Protein AF-A0A1R3V0A2-F1 (afdb_monomer_lite)

Foldseek 3Di:
DDDDDDPVRVVVVCVVQQWDDDDPFWTWHDDPPDIDIDGDPDDDPDDPVRVVVVVVVVVVVVPPD

pLDDT: mean 77.45, std 10.32, range [45.12, 88.19]

Secondary structure (DSSP, 8-state):
-PPPPPHHHHHHHHHHTTEEEE-SSEEEEEETTEEEEEE--PPP---HHHHHHHHHHHHHHTT--

Organism: NCBI:txid1631249

Structure (mmCIF, N/CA/C/O backbone):
data_AF-A0A1R3V0A2-F1
#
_entry.id   AF-A0A1R3V0A2-F1
#
loop_
_atom_site.group_PDB
_atom_site.id
_atom_site.type_symbol
_atom_site.label_atom_id
_atom_site.label_alt_id
_atom_site.label_comp_id
_atom_site.label_asym_id
_atom_site.label_entity_id
_atom_site.label_seq_id
_atom_site.pdbx_PDB_ins_code
_atom_site.Cartn_x
_atom_site.Cartn_y
_atom_site.Cartn_z
_atom_site.occupancy
_atom_site.B_iso_or_equiv
_atom_site.auth_seq_id
_atom_site.auth_comp_id
_atom_site.auth_asym_id
_atom_site.auth_atom_id
_atom_site.pdbx_PDB_model_num
ATOM 1 N N . MET A 1 1 ? 21.358 -2.051 7.124 1.00 45.75 1 MET A N 1
ATOM 2 C CA . MET A 1 1 ? 20.869 -3.140 6.250 1.00 45.75 1 MET A CA 1
ATOM 3 C C . MET A 1 1 ? 19.359 -3.020 6.158 1.00 45.75 1 MET A C 1
ATOM 5 O O . MET A 1 1 ? 18.730 -2.951 7.203 1.00 45.75 1 MET A O 1
ATOM 9 N N . SER A 1 2 ? 18.788 -2.936 4.955 1.00 69.38 2 SER A N 1
ATOM 10 C CA . SER A 1 2 ? 17.329 -2.969 4.779 1.00 69.38 2 SER A CA 1
ATOM 11 C C . SER A 1 2 ? 16.878 -4.430 4.783 1.00 69.38 2 SER A C 1
ATOM 13 O O . SER A 1 2 ? 17.347 -5.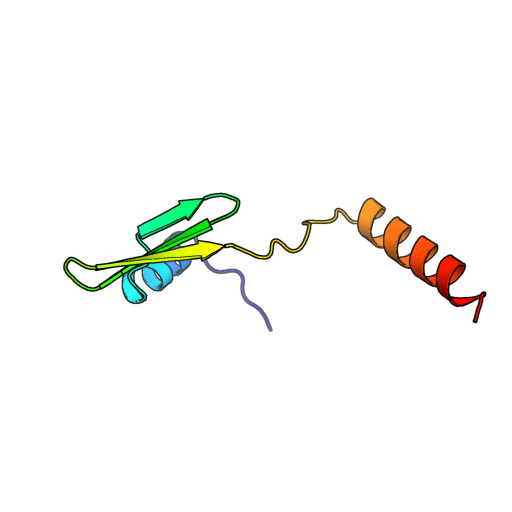212 3.955 1.00 69.38 2 SER A O 1
ATOM 15 N N . ARG A 1 3 ? 16.040 -4.816 5.751 1.00 84.06 3 ARG A N 1
ATOM 16 C CA . ARG A 1 3 ? 15.364 -6.118 5.764 1.00 84.06 3 ARG A CA 1
ATOM 17 C C . ARG A 1 3 ? 14.020 -5.947 5.071 1.00 84.06 3 ARG A C 1
ATOM 19 O O . ARG A 1 3 ? 13.298 -4.996 5.353 1.00 84.06 3 ARG A O 1
ATOM 26 N N . GLN A 1 4 ? 13.680 -6.878 4.188 1.00 83.56 4 GLN A N 1
ATOM 27 C CA . GLN A 1 4 ? 12.359 -6.901 3.579 1.00 83.56 4 GLN A CA 1
ATOM 28 C C . GLN A 1 4 ? 11.326 -7.367 4.611 1.00 83.56 4 GLN A C 1
ATOM 30 O O . GLN A 1 4 ? 11.494 -8.423 5.223 1.00 83.56 4 GLN A O 1
ATOM 35 N N . LEU A 1 5 ? 10.290 -6.558 4.816 1.00 85.69 5 LEU A N 1
ATOM 36 C CA . LEU A 1 5 ? 9.190 -6.864 5.726 1.00 85.69 5 LEU A CA 1
ATOM 37 C C . LEU A 1 5 ? 8.296 -7.954 5.129 1.00 85.69 5 LEU A C 1
ATOM 39 O O . LEU A 1 5 ? 8.036 -7.960 3.922 1.00 85.69 5 LEU A O 1
ATOM 43 N N . SER A 1 6 ? 7.794 -8.845 5.976 1.00 88.19 6 SER A N 1
ATOM 44 C CA . SER A 1 6 ? 6.691 -9.744 5.636 1.00 88.19 6 SER A CA 1
ATOM 45 C C . SER A 1 6 ? 5.400 -8.956 5.388 1.00 88.19 6 SER A C 1
ATOM 47 O O . SER A 1 6 ? 5.278 -7.802 5.799 1.00 88.19 6 SER A O 1
ATOM 49 N N . ARG A 1 7 ? 4.416 -9.576 4.726 1.00 81.81 7 ARG A N 1
ATOM 50 C CA . ARG A 1 7 ? 3.121 -8.929 4.463 1.00 81.81 7 ARG A CA 1
ATOM 51 C C . ARG A 1 7 ? 2.408 -8.525 5.760 1.00 81.81 7 ARG A C 1
ATOM 53 O O . ARG A 1 7 ? 1.949 -7.400 5.859 1.00 81.81 7 ARG A O 1
ATOM 60 N N . ALA A 1 8 ? 2.431 -9.392 6.771 1.00 83.88 8 ALA A N 1
ATOM 61 C CA . ALA A 1 8 ? 1.831 -9.111 8.074 1.00 83.88 8 ALA A CA 1
ATOM 62 C C . ALA A 1 8 ? 2.493 -7.920 8.794 1.00 83.88 8 ALA A C 1
ATOM 64 O O . ALA A 1 8 ? 1.802 -7.111 9.402 1.00 83.88 8 ALA A O 1
ATOM 65 N N . GLU A 1 9 ? 3.822 -7.782 8.705 1.00 86.06 9 GLU A N 1
ATOM 66 C CA . GLU A 1 9 ? 4.531 -6.620 9.265 1.00 86.06 9 GLU A CA 1
ATOM 67 C C . GLU A 1 9 ? 4.171 -5.325 8.525 1.00 86.06 9 GLU A C 1
ATOM 69 O O . GLU A 1 9 ? 4.047 -4.279 9.153 1.00 86.06 9 GLU A O 1
ATOM 74 N N . GLN A 1 10 ? 3.990 -5.386 7.203 1.00 83.00 10 GLN A N 1
ATOM 75 C CA . GLN A 1 10 ? 3.549 -4.235 6.413 1.00 83.00 10 GLN A CA 1
ATOM 76 C C . GLN A 1 10 ? 2.131 -3.822 6.817 1.00 83.00 10 GLN A C 1
ATOM 78 O O . GLN A 1 10 ? 1.926 -2.668 7.178 1.00 83.00 10 GLN A O 1
ATOM 83 N N . AS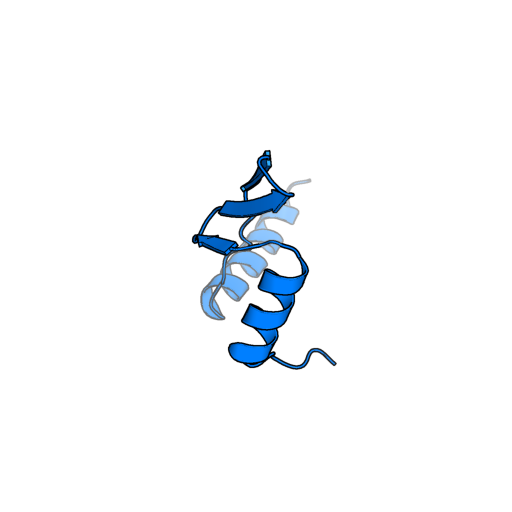P A 1 11 ? 1.186 -4.765 6.845 1.00 82.94 11 ASP A N 1
ATOM 84 C CA . ASP A 1 11 ? -0.212 -4.498 7.197 1.00 82.94 11 ASP A CA 1
ATOM 85 C C . ASP A 1 11 ? -0.338 -3.928 8.627 1.00 82.94 11 ASP A C 1
ATOM 87 O O . ASP A 1 11 ? -1.097 -2.987 8.854 1.00 82.94 11 ASP A O 1
ATOM 91 N N . ALA A 1 12 ? 0.461 -4.425 9.582 1.00 85.94 12 ALA A N 1
ATOM 92 C CA . ALA A 1 12 ? 0.498 -3.898 10.949 1.00 85.94 12 ALA A CA 1
ATOM 93 C C . ALA A 1 12 ? 0.977 -2.437 11.014 1.00 85.94 12 ALA A C 1
ATOM 95 O O . ALA A 1 12 ? 0.420 -1.639 11.767 1.00 85.94 12 ALA A O 1
ATOM 96 N N . ILE A 1 13 ? 1.988 -2.072 10.220 1.00 84.00 13 ILE A N 1
ATOM 97 C CA . ILE A 1 13 ? 2.474 -0.688 10.134 1.00 84.00 13 ILE A CA 1
ATOM 98 C C . ILE A 1 13 ? 1.403 0.212 9.516 1.00 84.00 13 ILE A C 1
ATOM 100 O O . ILE A 1 13 ? 1.179 1.309 10.021 1.00 84.00 13 ILE A O 1
ATOM 104 N N . LEU A 1 14 ? 0.730 -0.236 8.456 1.00 84.12 14 LEU A N 1
ATOM 105 C CA . LEU A 1 14 ? -0.325 0.543 7.805 1.00 84.12 14 LEU A CA 1
ATOM 106 C C . LEU A 1 14 ? -1.493 0.803 8.755 1.00 84.12 14 LEU A C 1
ATOM 108 O O . LEU A 1 14 ? -1.863 1.958 8.960 1.00 84.12 14 LEU A O 1
ATOM 112 N N . ALA A 1 15 ? -1.982 -0.243 9.424 1.00 82.31 15 ALA A N 1
ATOM 113 C CA . ALA A 1 15 ? -3.053 -0.130 10.407 1.00 82.31 15 ALA A CA 1
ATOM 114 C C . ALA A 1 15 ? -2.678 0.800 11.573 1.00 82.31 15 ALA A C 1
ATOM 116 O O . ALA A 1 15 ? -3.486 1.632 11.979 1.00 82.31 15 ALA A O 1
ATOM 117 N N . ALA A 1 16 ? -1.441 0.714 12.076 1.00 83.06 16 ALA A N 1
ATOM 118 C CA . ALA A 1 16 ? -0.954 1.593 13.141 1.00 83.06 16 ALA A CA 1
ATOM 119 C C . ALA A 1 16 ? -0.897 3.078 12.737 1.00 83.06 16 ALA A C 1
ATOM 121 O O . ALA A 1 16 ? -0.915 3.941 13.609 1.00 83.06 16 ALA A O 1
ATOM 122 N N . ASN A 1 17 ? -0.838 3.376 11.436 1.00 79.75 17 ASN A N 1
ATOM 123 C CA . ASN A 1 17 ? -0.844 4.736 10.891 1.00 79.75 17 ASN A CA 1
ATOM 124 C C . ASN A 1 17 ? -2.211 5.132 10.302 1.00 79.75 17 ASN A C 1
ATOM 126 O O . ASN A 1 17 ? -2.292 6.104 9.558 1.00 79.75 17 ASN A O 1
ATOM 130 N N . GLY A 1 18 ? -3.277 4.371 10.581 1.00 77.25 18 GLY A N 1
ATOM 131 C CA . GLY A 1 18 ? -4.620 4.659 10.065 1.00 77.25 18 GLY A CA 1
ATOM 132 C C . GLY A 1 18 ? -4.758 4.501 8.547 1.00 77.25 18 GLY A C 1
ATOM 133 O O . GLY A 1 18 ? -5.747 4.961 7.978 1.00 77.25 18 GLY A O 1
ATOM 134 N N . ILE A 1 19 ? -3.788 3.859 7.887 1.00 80.06 19 ILE A N 1
ATOM 135 C CA . ILE A 1 19 ? -3.801 3.605 6.446 1.00 80.06 19 ILE A CA 1
ATOM 136 C C . ILE A 1 19 ? -4.592 2.326 6.195 1.00 80.06 19 ILE A C 1
ATOM 138 O O . ILE A 1 19 ? -4.159 1.234 6.564 1.00 80.06 19 ILE A O 1
ATOM 142 N N . THR A 1 20 ? -5.752 2.456 5.559 1.00 71.62 20 THR A N 1
ATOM 143 C CA . THR A 1 20 ? -6.674 1.327 5.341 1.00 71.62 20 THR A CA 1
ATOM 144 C C . THR A 1 20 ? -6.693 0.840 3.896 1.00 71.62 20 THR A C 1
ATOM 146 O O . THR A 1 20 ? -7.059 -0.309 3.650 1.00 71.62 20 THR A O 1
ATOM 149 N N . ASN A 1 21 ? -6.261 1.676 2.947 1.00 68.50 21 ASN A N 1
ATOM 150 C CA . ASN A 1 21 ? -6.122 1.315 1.542 1.00 68.50 21 ASN A CA 1
ATOM 151 C C . ASN A 1 21 ? -4.851 1.939 0.946 1.00 68.50 21 ASN A C 1
ATOM 153 O O . ASN A 1 21 ? -4.551 3.110 1.190 1.00 68.50 21 ASN A O 1
ATOM 157 N N . ILE A 1 22 ? -4.123 1.135 0.173 1.00 71.19 22 ILE A N 1
ATOM 158 C CA . ILE A 1 22 ? -3.024 1.560 -0.693 1.00 71.19 22 ILE A CA 1
ATOM 159 C C . ILE A 1 22 ? -3.356 1.023 -2.075 1.00 71.19 22 ILE A C 1
ATOM 161 O O . ILE A 1 22 ? -3.250 -0.183 -2.316 1.00 71.19 22 ILE A O 1
ATOM 165 N N . GLU A 1 23 ? -3.741 1.925 -2.962 1.00 71.56 23 GLU A N 1
ATOM 166 C CA . GLU A 1 23 ? -3.837 1.644 -4.386 1.00 71.56 23 GLU A CA 1
ATOM 167 C C . GLU A 1 23 ? -2.532 2.057 -5.066 1.00 71.56 23 GLU A C 1
ATOM 169 O O . GLU A 1 23 ? -1.638 2.641 -4.445 1.00 71.56 23 GLU A O 1
ATOM 174 N N . ASP A 1 24 ? -2.371 1.672 -6.330 1.00 66.38 24 ASP A N 1
ATOM 175 C CA . ASP A 1 24 ? -1.092 1.807 -7.024 1.00 66.38 24 ASP A CA 1
ATOM 176 C C . ASP A 1 24 ? -0.596 3.261 -7.096 1.00 66.38 24 ASP A C 1
ATOM 178 O O . ASP A 1 24 ? 0.598 3.453 -7.286 1.00 66.38 24 ASP A O 1
ATOM 182 N N . ASP A 1 25 ? -1.451 4.268 -6.909 1.00 73.31 25 ASP A N 1
ATOM 183 C CA . ASP A 1 25 ? -1.145 5.697 -7.005 1.00 73.31 25 ASP A CA 1
ATOM 184 C C . ASP A 1 25 ? -1.586 6.550 -5.801 1.00 73.31 25 ASP A C 1
ATOM 186 O O . ASP A 1 25 ? -1.174 7.711 -5.710 1.00 73.31 25 ASP A O 1
ATOM 190 N N . GLU A 1 26 ? -2.345 6.008 -4.846 1.00 81.38 26 GLU A N 1
ATOM 191 C CA . GLU A 1 26 ? -2.876 6.759 -3.699 1.00 81.38 26 GLU A CA 1
ATOM 192 C C . GLU A 1 26 ? -2.939 5.913 -2.414 1.00 81.38 26 GLU A C 1
ATOM 194 O O . GLU A 1 26 ? -3.078 4.690 -2.451 1.00 81.38 26 GLU A O 1
ATOM 199 N N . PHE A 1 27 ? -2.858 6.561 -1.247 1.00 82.50 27 PHE A N 1
ATOM 200 C CA . PHE A 1 27 ? -3.233 5.942 0.028 1.00 82.50 27 PHE A CA 1
ATOM 201 C C . PHE A 1 27 ? -4.146 6.850 0.848 1.00 82.50 27 PHE A C 1
ATOM 203 O O . PHE A 1 27 ? -4.065 8.078 0.758 1.00 82.50 27 PHE A O 1
ATOM 210 N N . VAL A 1 28 ? -5.005 6.235 1.660 1.00 81.44 28 VAL A N 1
ATOM 211 C CA . VAL A 1 28 ? -6.007 6.942 2.470 1.00 81.44 28 VAL A CA 1
ATOM 212 C C . VAL A 1 28 ? -5.731 6.728 3.952 1.00 81.44 28 VAL A C 1
ATOM 214 O O . VAL A 1 28 ? -5.598 5.585 4.391 1.00 81.44 28 VAL A O 1
ATOM 217 N N . VAL A 1 29 ? -5.670 7.825 4.710 1.00 84.06 29 VAL A N 1
ATOM 218 C CA . VAL A 1 29 ? -5.550 7.832 6.177 1.00 84.06 29 VAL A CA 1
ATOM 219 C C . VAL A 1 29 ? -6.880 8.247 6.789 1.00 84.06 29 VAL A C 1
ATOM 221 O O . VAL A 1 29 ? -7.453 9.250 6.366 1.00 84.06 29 VAL A O 1
ATOM 224 N N . PHE A 1 30 ? -7.346 7.492 7.783 1.00 82.81 30 PHE A N 1
ATOM 225 C CA . PHE A 1 30 ? -8.563 7.783 8.541 1.00 82.81 30 PHE A CA 1
ATOM 226 C C . PHE A 1 30 ? -8.229 8.252 9.961 1.00 82.81 30 PHE A C 1
ATOM 228 O O . PHE A 1 30 ? -7.523 7.560 10.695 1.00 82.81 30 PHE A O 1
ATOM 235 N N . GLU A 1 31 ? -8.798 9.389 10.362 1.00 82.19 31 GLU A N 1
ATOM 236 C CA . GLU A 1 31 ? -8.707 9.958 11.711 1.00 82.19 31 GLU A CA 1
ATOM 237 C C . GLU A 1 31 ? -10.129 10.224 12.239 1.00 82.19 31 GLU A C 1
ATOM 239 O O . GLU A 1 31 ? -10.688 11.311 12.117 1.00 82.19 31 GLU A O 1
ATOM 244 N N . GLY A 1 32 ? -10.759 9.188 12.804 1.00 82.88 32 GLY A N 1
ATOM 245 C CA . GLY A 1 32 ? -12.150 9.267 13.260 1.00 82.88 32 GLY A CA 1
ATOM 246 C C . GLY A 1 32 ? -13.139 9.333 12.092 1.00 82.88 32 GLY A C 1
ATOM 247 O O . GLY A 1 32 ? -13.233 8.381 11.319 1.00 82.88 32 GLY A O 1
ATOM 248 N N . GLU A 1 33 ? -13.897 10.429 11.994 1.00 86.56 33 GLU A N 1
ATOM 249 C CA . GLU A 1 33 ? -14.835 10.688 10.885 1.00 86.56 33 GLU A CA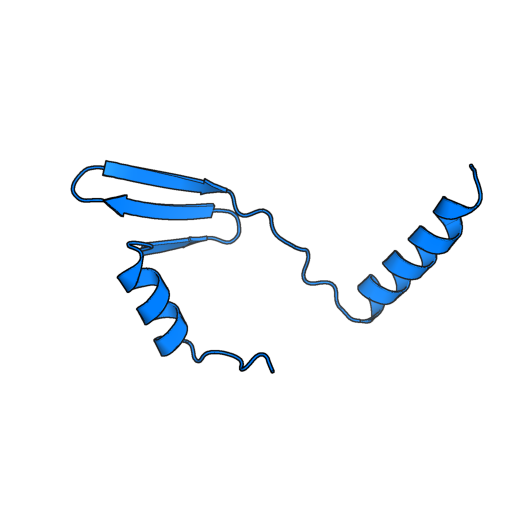 1
ATOM 250 C C . GLU A 1 33 ? -14.172 11.412 9.698 1.00 86.56 33 GLU A C 1
ATOM 252 O O . GLU A 1 33 ? -14.777 11.538 8.633 1.00 86.56 33 GLU A O 1
ATOM 257 N N . GLU A 1 34 ? -12.927 11.871 9.860 1.00 87.75 34 GLU A N 1
ATOM 258 C CA . GLU A 1 34 ? -12.168 12.557 8.817 1.00 87.75 34 GLU A CA 1
ATOM 259 C C . GLU A 1 34 ? -11.263 11.587 8.048 1.00 87.75 34 GLU A C 1
ATOM 261 O O . GLU A 1 34 ? -10.781 10.580 8.580 1.00 87.75 34 GLU A O 1
ATOM 266 N N . PHE A 1 35 ? -11.005 11.904 6.777 1.00 87.94 35 PHE A N 1
ATOM 267 C CA . PHE A 1 35 ? -10.048 11.171 5.956 1.00 87.94 35 PHE A CA 1
ATOM 268 C C . PHE A 1 35 ? -9.191 12.115 5.114 1.00 87.94 35 PHE A C 1
ATOM 270 O O . PHE A 1 35 ? -9.650 13.158 4.647 1.00 87.94 35 PHE A O 1
ATOM 277 N N . THR A 1 36 ? -7.944 11.710 4.883 1.00 86.25 36 THR A N 1
ATOM 278 C CA . THR A 1 36 ? -7.001 12.410 4.004 1.00 86.25 36 THR A CA 1
ATOM 279 C C . THR A 1 36 ? -6.493 11.462 2.923 1.00 86.25 36 THR A C 1
ATOM 281 O O . THR A 1 36 ? -6.086 10.337 3.217 1.00 86.25 36 THR A O 1
ATOM 284 N N . ILE A 1 37 ? -6.503 11.923 1.669 1.00 85.62 37 ILE A N 1
ATOM 285 C CA . ILE A 1 37 ? -5.972 11.192 0.510 1.00 85.62 37 ILE A CA 1
ATOM 286 C C . ILE A 1 37 ? -4.586 11.737 0.164 1.00 85.62 37 ILE A C 1
ATOM 288 O O . ILE A 1 37 ? -4.410 12.941 -0.032 1.00 85.62 37 ILE A O 1
ATOM 292 N N . TYR A 1 38 ? -3.612 10.840 0.035 1.00 83.44 38 TYR A N 1
ATOM 293 C CA . TYR A 1 38 ? -2.246 11.158 -0.359 1.00 83.44 38 TYR A CA 1
ATOM 294 C C . TYR A 1 38 ? -1.916 10.524 -1.706 1.00 83.44 38 TYR A C 1
ATOM 296 O O . TYR A 1 38 ? -2.041 9.313 -1.874 1.00 83.44 38 TYR A O 1
ATOM 304 N N . LYS A 1 39 ? -1.403 11.329 -2.641 1.00 83.00 39 LYS A N 1
ATOM 305 C CA . LYS A 1 39 ? -0.857 10.824 -3.905 1.00 83.00 39 LYS A CA 1
ATOM 306 C C . LYS A 1 39 ? 0.543 10.261 -3.714 1.00 83.00 39 LYS A C 1
ATOM 308 O O . LYS A 1 39 ? 1.439 10.939 -3.206 1.00 83.00 39 LYS A O 1
ATOM 313 N N . LEU A 1 40 ? 0.742 9.030 -4.165 1.00 78.19 40 LEU A N 1
ATOM 314 C CA . LEU A 1 40 ? 2.030 8.361 -4.154 1.00 78.19 40 LEU A CA 1
ATOM 315 C C . LEU A 1 40 ? 2.882 8.864 -5.320 1.00 78.19 40 LEU A C 1
ATOM 317 O O . LEU A 1 40 ? 2.582 8.647 -6.492 1.00 78.19 40 LEU A O 1
ATOM 321 N N . ASN A 1 41 ? 4.018 9.481 -4.999 1.00 77.44 41 ASN A N 1
ATOM 322 C CA . ASN A 1 41 ? 5.076 9.685 -5.982 1.00 77.44 41 ASN A CA 1
ATOM 323 C C . ASN A 1 41 ? 5.766 8.343 -6.241 1.00 77.44 41 ASN A C 1
ATOM 325 O O . ASN A 1 41 ? 6.709 7.957 -5.545 1.00 77.44 41 ASN A O 1
ATOM 329 N N . LEU A 1 42 ? 5.264 7.605 -7.230 1.00 67.69 42 LEU A N 1
ATOM 330 C CA . LEU A 1 42 ? 5.797 6.296 -7.580 1.00 67.69 42 LEU A CA 1
ATOM 331 C C . LEU A 1 42 ? 7.202 6.427 -8.157 1.00 67.69 42 LEU A C 1
ATOM 333 O O . LEU A 1 42 ? 7.416 6.993 -9.228 1.00 67.69 42 LEU A O 1
ATOM 337 N N . ILE A 1 43 ? 8.171 5.826 -7.472 1.00 70.94 43 ILE A N 1
ATOM 338 C CA . ILE A 1 43 ? 9.482 5.572 -8.061 1.00 70.94 43 ILE A CA 1
ATOM 339 C C . ILE A 1 43 ? 9.310 4.386 -9.016 1.00 70.94 43 ILE A C 1
ATOM 341 O O . ILE A 1 43 ? 8.955 3.293 -8.557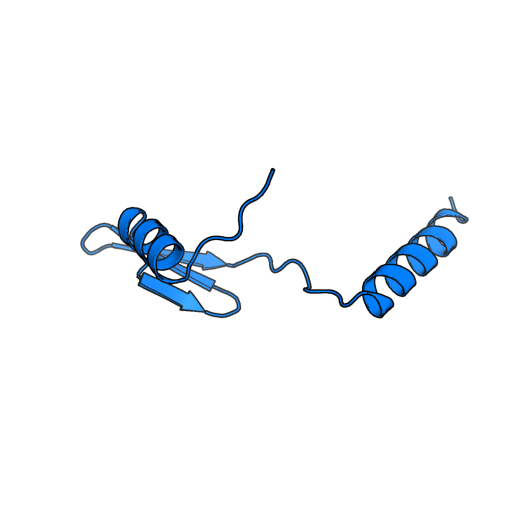 1.00 70.94 43 ILE A O 1
ATOM 345 N N . PRO A 1 44 ? 9.572 4.542 -10.328 1.00 67.38 44 PRO A N 1
ATOM 346 C CA . PRO A 1 44 ? 9.387 3.455 -11.274 1.00 67.38 44 PRO A CA 1
ATOM 347 C C . PRO A 1 44 ? 10.217 2.241 -10.849 1.00 67.38 44 PRO A C 1
ATOM 349 O O . PRO A 1 44 ? 11.438 2.332 -10.670 1.00 67.38 44 PRO A O 1
ATOM 352 N N . LYS A 1 45 ? 9.575 1.075 -10.711 1.00 69.69 45 LYS A N 1
ATOM 353 C CA . LYS A 1 45 ? 10.278 -0.198 -10.498 1.00 69.69 45 LYS A CA 1
ATOM 354 C C . LYS A 1 45 ? 10.990 -0.600 -11.791 1.00 69.69 45 LYS A C 1
ATOM 356 O O . LYS A 1 45 ? 10.520 -1.433 -12.559 1.00 69.69 45 LYS A O 1
ATOM 361 N N . LEU A 1 46 ? 12.146 0.007 -12.045 1.00 76.69 46 LEU A N 1
ATOM 362 C CA . LEU A 1 46 ? 12.945 -0.265 -13.234 1.00 76.69 46 LEU A CA 1
ATOM 363 C C . LEU A 1 46 ? 13.658 -1.614 -13.097 1.00 76.69 46 LEU A C 1
ATOM 365 O O . LEU A 1 46 ? 14.469 -1.851 -12.186 1.00 76.69 46 LEU A O 1
ATOM 369 N N . ASN A 1 47 ? 13.441 -2.489 -14.074 1.00 80.88 47 ASN A N 1
ATOM 370 C CA . ASN A 1 47 ? 14.226 -3.708 -14.190 1.00 80.88 47 ASN A CA 1
ATOM 371 C C . ASN A 1 47 ? 15.709 -3.378 -14.482 1.00 80.88 47 ASN A C 1
ATOM 373 O O . ASN A 1 47 ? 16.087 -2.243 -14.793 1.00 80.88 47 ASN A O 1
ATOM 377 N N . ARG A 1 48 ? 16.600 -4.373 -14.361 1.00 81.06 48 ARG A N 1
ATOM 378 C CA . ARG A 1 48 ? 18.056 -4.159 -14.510 1.00 81.06 48 ARG A CA 1
ATOM 379 C C . ARG A 1 48 ? 18.426 -3.522 -15.856 1.00 81.06 48 ARG A C 1
ATOM 381 O O . ARG A 1 48 ? 19.366 -2.732 -15.913 1.00 81.06 48 ARG A O 1
ATOM 388 N N . ARG A 1 49 ? 17.709 -3.868 -16.930 1.00 85.88 49 ARG A N 1
ATOM 389 C CA . ARG A 1 49 ? 17.945 -3.346 -18.283 1.00 85.88 49 ARG A CA 1
ATOM 390 C C . ARG A 1 49 ? 17.515 -1.885 -18.386 1.00 85.88 49 ARG A C 1
ATOM 392 O O . ARG A 1 49 ? 18.304 -1.067 -18.845 1.00 85.88 49 ARG A O 1
ATOM 399 N N . GLN A 1 50 ? 16.328 -1.557 -17.888 1.00 85.12 50 GLN A N 1
ATOM 400 C CA . GLN A 1 50 ? 15.799 -0.195 -17.855 1.00 85.12 50 GLN A CA 1
ATOM 401 C C . GLN A 1 50 ? 16.684 0.735 -17.010 1.00 85.12 50 GLN A C 1
ATOM 403 O O . GLN A 1 50 ? 17.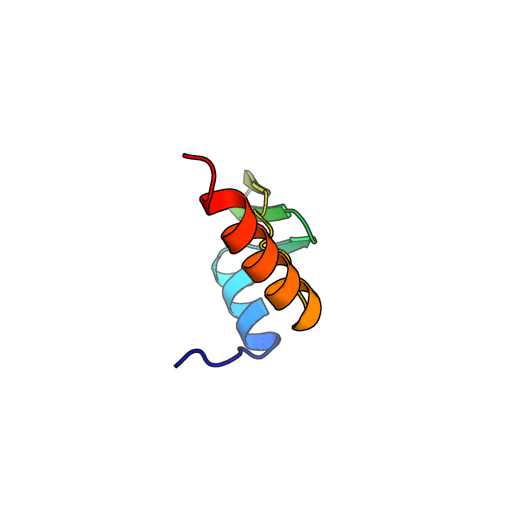028 1.820 -17.465 1.00 85.12 50 GLN A O 1
ATOM 408 N N . ARG A 1 51 ? 17.179 0.280 -15.845 1.00 83.81 51 ARG A N 1
ATOM 409 C CA . ARG A 1 51 ? 18.144 1.051 -15.031 1.00 83.81 51 ARG A CA 1
ATOM 410 C C . ARG A 1 51 ? 19.454 1.340 -15.761 1.00 83.81 51 ARG A C 1
ATOM 412 O O . ARG A 1 51 ? 20.023 2.414 -15.602 1.00 83.81 51 ARG A O 1
ATOM 419 N N . ARG A 1 52 ? 19.963 0.378 -16.538 1.00 84.25 52 ARG A N 1
ATOM 420 C CA . ARG A 1 52 ? 21.184 0.572 -17.337 1.00 84.25 52 ARG A CA 1
ATOM 421 C C . ARG A 1 52 ? 20.954 1.552 -18.483 1.00 84.25 52 ARG A C 1
ATOM 423 O O . ARG A 1 52 ? 21.816 2.390 -18.712 1.00 84.25 52 ARG A O 1
ATOM 430 N N . ALA A 1 53 ? 19.813 1.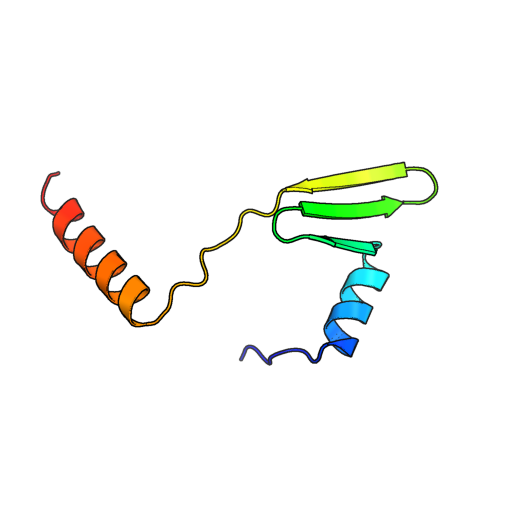448 -19.161 1.00 84.12 53 ALA A N 1
ATOM 431 C CA . ALA A 1 53 ? 19.440 2.354 -20.242 1.00 84.12 53 ALA A CA 1
ATOM 432 C C . ALA A 1 53 ? 19.290 3.798 -19.740 1.00 84.12 53 ALA A C 1
ATOM 434 O O . ALA A 1 53 ? 19.877 4.695 -20.333 1.00 84.12 53 ALA A O 1
ATOM 435 N N . LEU A 1 54 ? 18.616 4.003 -18.602 1.00 82.56 54 LEU A N 1
ATOM 436 C CA . LEU A 1 54 ? 18.473 5.325 -17.986 1.00 82.56 54 LEU A CA 1
ATOM 437 C C . LEU A 1 54 ? 19.838 5.948 -17.654 1.00 82.56 54 LEU A C 1
ATOM 439 O O . LEU A 1 54 ? 20.139 7.044 -18.106 1.00 82.56 54 LEU A O 1
ATOM 443 N N . ARG A 1 55 ? 20.725 5.201 -16.982 1.00 83.31 55 ARG A N 1
ATOM 444 C CA . ARG A 1 55 ? 22.088 5.674 -16.667 1.00 83.31 55 ARG A CA 1
ATOM 445 C C . ARG A 1 55 ? 22.937 5.961 -17.905 1.00 83.31 55 ARG A C 1
ATOM 447 O O . ARG A 1 55 ? 23.854 6.775 -17.851 1.00 83.31 55 ARG A O 1
ATOM 454 N N . ALA A 1 56 ? 22.710 5.237 -18.999 1.00 84.69 56 ALA A N 1
ATOM 455 C CA . ALA A 1 56 ? 23.397 5.495 -20.259 1.00 84.69 56 ALA A CA 1
ATOM 456 C C . ALA A 1 56 ? 22.877 6.782 -20.918 1.00 84.69 56 ALA A C 1
ATOM 458 O O . ALA A 1 56 ? 23.688 7.570 -21.396 1.00 84.69 56 ALA A O 1
ATOM 459 N N . ALA A 1 57 ? 21.562 7.016 -20.879 1.00 79.56 57 ALA A N 1
ATOM 460 C CA . ALA A 1 57 ? 20.931 8.235 -21.376 1.00 79.56 57 ALA A CA 1
ATOM 461 C C . ALA A 1 57 ? 21.349 9.475 -20.564 1.00 79.56 57 ALA A C 1
ATOM 463 O O . ALA A 1 57 ? 21.741 10.476 -21.154 1.00 79.56 57 ALA A O 1
ATOM 464 N N . GLU A 1 58 ? 21.388 9.389 -19.230 1.00 78.19 58 GLU A N 1
ATOM 465 C CA . GLU A 1 58 ? 21.869 10.472 -18.350 1.00 78.19 58 GLU A CA 1
ATOM 466 C C . GLU A 1 58 ? 23.314 10.889 -18.676 1.00 78.19 58 GLU A C 1
ATOM 468 O O . GLU A 1 58 ? 23.648 12.071 -18.693 1.00 78.19 58 GLU A O 1
ATOM 473 N N . ARG A 1 59 ? 24.180 9.926 -19.020 1.00 76.06 59 ARG A N 1
ATOM 474 C CA . ARG A 1 59 ? 25.570 10.201 -19.428 1.00 76.06 59 ARG A CA 1
ATOM 475 C C . ARG A 1 59 ? 25.702 10.828 -20.814 1.00 76.06 59 ARG A C 1
ATOM 477 O O . ARG A 1 59 ? 26.745 11.408 -21.105 1.00 76.06 59 ARG A O 1
ATOM 484 N N . GLN A 1 60 ? 24.701 10.663 -21.673 1.00 64.81 60 GLN A N 1
ATOM 485 C CA . GLN A 1 60 ? 24.664 11.289 -22.995 1.00 64.81 60 GLN A CA 1
ATOM 486 C C . GLN A 1 60 ? 24.042 12.690 -22.930 1.00 64.81 60 GLN A C 1
ATOM 488 O O . GLN A 1 60 ? 24.508 13.575 -23.639 1.00 64.81 60 GLN A O 1
ATOM 493 N N . GLY A 1 61 ? 23.066 12.909 -22.042 1.00 58.00 61 GLY A N 1
ATOM 494 C CA . GLY A 1 61 ? 22.441 14.216 -21.813 1.00 58.00 61 GLY A CA 1
ATOM 495 C C . GLY A 1 61 ? 23.339 15.229 -21.092 1.00 58.00 61 GLY A C 1
ATOM 496 O O . GLY A 1 61 ? 23.291 16.406 -21.415 1.00 58.00 61 GLY A O 1
ATOM 497 N N . GLY A 1 62 ? 24.224 14.789 -20.190 1.00 53.44 62 GLY A N 1
ATOM 498 C CA . GLY A 1 62 ? 25.155 15.670 -19.462 1.00 53.44 62 GLY A CA 1
ATOM 499 C C . GLY A 1 62 ? 26.400 16.131 -20.239 1.00 53.44 62 GLY A C 1
ATOM 500 O O . GLY A 1 62 ? 27.382 16.519 -19.617 1.00 53.44 62 GLY A O 1
ATOM 501 N N . ARG A 1 63 ? 26.420 16.017 -21.576 1.00 53.91 63 ARG A N 1
ATOM 502 C CA . ARG A 1 63 ? 27.524 16.500 -22.439 1.00 53.91 63 ARG A CA 1
ATOM 503 C C . ARG A 1 63 ? 27.183 17.763 -23.235 1.00 53.91 63 ARG A C 1
ATOM 505 O O . ARG A 1 63 ? 27.971 18.164 -24.087 1.00 53.91 63 ARG A O 1
ATOM 512 N N . HIS A 1 64 ? 26.033 18.371 -22.965 1.00 50.38 64 HIS A N 1
ATOM 513 C CA . HIS A 1 64 ? 25.616 19.631 -23.569 1.00 50.38 64 HIS A CA 1
ATOM 514 C C . HIS A 1 64 ? 25.201 20.630 -22.485 1.00 50.38 64 HIS A C 1
ATOM 516 O O . HIS A 1 64 ? 24.046 21.030 -22.425 1.00 50.38 64 HIS A O 1
ATOM 522 N N . GLU A 1 65 ? 26.156 21.009 -21.640 1.00 45.12 65 GLU A N 1
ATOM 523 C CA . GLU A 1 65 ? 26.182 22.301 -20.943 1.00 45.12 65 GLU A CA 1
ATOM 524 C C . GLU A 1 65 ? 27.597 22.873 -21.057 1.00 45.12 65 GLU A C 1
ATOM 526 O O . GLU A 1 65 ? 28.560 22.085 -20.884 1.00 45.12 65 GLU A O 1
#

Sequence (65 aa):
MSRQLSRAEQDAILAANGITNIEDDEFVVFEGEEFTIYKLNLIPKLNRRQRRALRAAERQGGRHE

Radius of gyration: 18.19 Å; chains: 1; bounding box: 42×32×37 Å